Protein AF-A0A0K0EYZ3-F1 (afdb_monomer_lite)

Organism: Strongyloides venezuelensis (NCBI:txid75913)

Foldseek 3Di:
DDQDQEDEEEADDDPAQAVCVVNPNHAYYEDEYCAHHDDDLNHFKYKYDNDDDPDVPNVVVVVVVLCVRQVDWDADPNRIIMGGNDVVSCVVCVVVVVVVVVD

Secondary structure (DSSP, 8-state):
-----EEEEESPPPSSTTGGGG-TT--EEEEEESS--PPPTT-SEEEEEE---S-HHHHHHHHHHHHHHHS-EEE-TTS-EEEES-HHHHHHHHHHHHHHTT-

Sequence (103 aa):
MPIIEVLSLRNVSFEETDCLRVFKKLQVVTIRSKIPIKVLDSVKLFAINTMESTERDINQQLIDEYSDKFSKRLTDNNGEDIYFKNLNDWRRYKHILQMKKIF

Radius of gyration: 12.95 Å; chains: 1; bounding box: 35×32×31 Å

Structure (mmCIF, N/CA/C/O backbone):
data_AF-A0A0K0EYZ3-F1
#
_entry.id   AF-A0A0K0EYZ3-F1
#
loop_
_atom_site.group_PDB
_atom_site.id
_atom_site.type_symbol
_atom_site.label_atom_id
_atom_site.label_alt_id
_atom_site.label_comp_id
_atom_site.label_asym_id
_atom_site.label_entity_id
_atom_site.label_seq_id
_atom_site.pdbx_PDB_ins_code
_atom_site.Cartn_x
_atom_site.Cartn_y
_atom_site.Cartn_z
_atom_site.occupancy
_atom_site.B_iso_or_equiv
_atom_site.auth_seq_id
_atom_site.auth_comp_id
_atom_site.auth_asym_id
_atom_site.auth_atom_id
_atom_site.pdbx_PDB_model_num
ATOM 1 N N . MET A 1 1 ? -20.029 -6.655 -9.698 1.00 64.38 1 MET A N 1
ATOM 2 C CA . MET A 1 1 ? -18.554 -6.557 -9.642 1.00 64.38 1 MET A CA 1
ATOM 3 C C . MET A 1 1 ? -18.037 -7.442 -8.521 1.00 64.38 1 MET A C 1
ATOM 5 O O . MET A 1 1 ? -18.675 -7.460 -7.471 1.00 64.38 1 MET A O 1
ATOM 9 N N . PRO A 1 2 ? -16.935 -8.176 -8.733 1.00 73.00 2 PRO A N 1
ATOM 10 C CA . PRO A 1 2 ? -16.327 -8.995 -7.692 1.00 73.00 2 PRO A CA 1
ATOM 11 C C . PRO A 1 2 ? -15.866 -8.131 -6.514 1.00 73.00 2 PRO A C 1
ATOM 13 O O . PRO A 1 2 ? -15.437 -6.987 -6.681 1.00 73.00 2 PRO A O 1
ATOM 16 N N . ILE A 1 3 ? -15.964 -8.694 -5.313 1.00 87.12 3 ILE A N 1
ATOM 17 C CA . ILE A 1 3 ? -15.422 -8.082 -4.103 1.00 87.12 3 ILE A CA 1
ATOM 18 C C . ILE A 1 3 ? -13.921 -8.374 -4.090 1.00 87.12 3 ILE A C 1
ATOM 20 O O . ILE A 1 3 ? -13.500 -9.452 -3.683 1.00 87.12 3 ILE A O 1
ATOM 24 N N . ILE A 1 4 ? -13.128 -7.427 -4.587 1.00 91.69 4 ILE A N 1
ATOM 25 C CA . ILE A 1 4 ? -11.666 -7.529 -4.608 1.00 91.69 4 ILE A CA 1
ATOM 26 C C . ILE A 1 4 ? -11.109 -6.756 -3.414 1.00 91.69 4 ILE A C 1
ATOM 28 O O . ILE A 1 4 ? -11.276 -5.540 -3.321 1.00 91.69 4 ILE A O 1
ATOM 32 N N . GLU A 1 5 ? -10.459 -7.475 -2.498 1.00 92.88 5 GLU A N 1
ATOM 33 C CA . GLU A 1 5 ? -9.801 -6.897 -1.316 1.00 92.88 5 GLU A CA 1
ATOM 34 C C . GLU A 1 5 ? -8.289 -6.731 -1.501 1.00 92.88 5 GLU A C 1
ATOM 36 O O . GLU A 1 5 ? -7.679 -5.866 -0.871 1.00 92.88 5 GLU A O 1
ATOM 41 N N . VAL A 1 6 ? -7.693 -7.541 -2.376 1.00 91.69 6 VAL A N 1
ATOM 42 C CA . VAL A 1 6 ? -6.254 -7.582 -2.640 1.00 91.69 6 VAL A CA 1
ATOM 43 C C . VAL A 1 6 ? -6.037 -7.492 -4.141 1.00 91.69 6 VAL A C 1
ATOM 45 O O . VAL A 1 6 ? -6.600 -8.284 -4.894 1.00 91.69 6 VAL A O 1
ATOM 48 N N . LEU A 1 7 ? -5.208 -6.543 -4.569 1.00 91.19 7 LEU A N 1
ATOM 49 C CA . LEU A 1 7 ? -4.849 -6.358 -5.968 1.00 91.19 7 LEU A CA 1
ATOM 50 C C . LEU A 1 7 ? -3.326 -6.283 -6.114 1.00 91.19 7 LEU A C 1
ATOM 52 O O . LEU A 1 7 ? -2.660 -5.483 -5.454 1.00 91.19 7 LEU A O 1
ATOM 56 N N . SER A 1 8 ? -2.776 -7.131 -6.982 1.00 89.56 8 SER A N 1
ATOM 57 C CA . SER A 1 8 ? -1.358 -7.125 -7.341 1.00 89.56 8 SER A CA 1
ATOM 58 C C . SER A 1 8 ? -1.205 -6.919 -8.836 1.00 89.56 8 SER A C 1
ATOM 60 O O . SER A 1 8 ? -1.742 -7.688 -9.629 1.00 89.56 8 SER A O 1
ATOM 62 N N . LEU A 1 9 ? -0.504 -5.853 -9.208 1.00 87.38 9 LEU A N 1
ATOM 63 C CA . LEU A 1 9 ? -0.345 -5.401 -10.582 1.00 87.38 9 LEU A CA 1
ATOM 64 C C . LEU A 1 9 ? 1.144 -5.305 -10.903 1.00 87.38 9 LEU A C 1
ATOM 66 O O . LEU A 1 9 ? 1.907 -4.631 -10.203 1.00 87.38 9 LEU A O 1
ATOM 70 N N . ARG A 1 10 ? 1.565 -5.981 -11.973 1.00 82.62 10 ARG A N 1
ATOM 71 C CA . ARG A 1 10 ? 2.957 -6.021 -12.428 1.00 82.62 10 ARG A CA 1
ATOM 72 C C . ARG A 1 10 ? 3.028 -5.532 -13.869 1.00 82.62 10 ARG A C 1
ATOM 74 O O . ARG A 1 10 ? 2.327 -6.069 -14.716 1.00 82.62 10 ARG A O 1
ATOM 81 N N . ASN A 1 11 ? 3.892 -4.550 -14.129 1.00 77.62 11 ASN A N 1
ATOM 82 C CA . ASN A 1 11 ? 4.143 -3.987 -15.461 1.00 77.62 11 ASN A CA 1
ATOM 83 C C . ASN A 1 11 ? 2.877 -3.432 -16.134 1.00 77.62 11 ASN A C 1
ATOM 85 O O . ASN A 1 11 ? 2.665 -3.630 -17.327 1.00 77.62 11 ASN A O 1
ATOM 89 N N . VAL A 1 12 ? 2.035 -2.751 -15.358 1.00 76.75 12 VAL A N 1
ATOM 90 C CA . VAL A 1 12 ? 0.782 -2.170 -15.853 1.00 76.75 12 VAL A CA 1
ATOM 91 C C . VAL A 1 12 ? 0.986 -0.679 -16.089 1.00 76.75 12 VAL A C 1
ATOM 93 O O . VAL A 1 12 ? 1.571 0.002 -15.246 1.00 76.75 12 VAL A O 1
ATOM 96 N N . SER A 1 13 ? 0.518 -0.181 -17.231 1.00 76.31 13 SER A N 1
ATOM 97 C CA . SER A 1 13 ? 0.399 1.248 -17.515 1.00 76.31 13 SER A CA 1
ATOM 98 C C . SER A 1 13 ? -1.021 1.701 -17.208 1.00 76.31 13 SER A C 1
ATOM 100 O O . SER A 1 13 ? -1.978 1.115 -17.712 1.00 76.31 13 SER A O 1
ATOM 102 N N . PHE A 1 14 ? -1.154 2.738 -16.390 1.00 78.19 14 PHE A N 1
ATOM 103 C CA . PHE A 1 14 ? -2.443 3.359 -16.114 1.00 78.19 14 PHE A CA 1
ATOM 104 C C . PHE A 1 14 ? -2.622 4.566 -17.028 1.00 78.19 14 PHE A C 1
ATOM 106 O O . PHE A 1 14 ? -1.740 5.419 -17.084 1.00 78.19 14 PHE A O 1
ATOM 113 N N . GLU A 1 15 ? -3.752 4.627 -17.728 1.00 78.00 15 GLU A N 1
ATOM 114 C CA . GLU A 1 15 ? -4.157 5.818 -18.489 1.00 78.00 15 GLU A CA 1
ATOM 115 C C . GLU A 1 15 ? -4.740 6.893 -17.559 1.00 78.00 15 GLU A C 1
ATOM 117 O O . GLU A 1 15 ? -4.520 8.082 -17.762 1.00 78.00 15 GLU A O 1
ATOM 122 N N . GLU A 1 16 ? -5.417 6.465 -16.488 1.00 80.00 16 GLU A N 1
ATOM 123 C CA . GLU A 1 16 ? -6.026 7.328 -15.475 1.00 80.00 16 GLU A CA 1
ATOM 124 C C . GLU A 1 16 ? -5.462 7.019 -14.082 1.00 80.00 16 GLU A C 1
ATOM 126 O O . GLU A 1 16 ? -5.368 5.858 -13.662 1.00 80.00 16 GLU A O 1
ATOM 131 N N . THR A 1 17 ? -5.119 8.060 -13.321 1.00 78.19 17 THR A N 1
ATOM 132 C CA . THR A 1 17 ? -4.503 7.912 -11.992 1.00 78.19 17 THR A CA 1
ATOM 133 C C . THR A 1 17 ? -5.479 7.431 -10.916 1.00 78.19 17 THR A C 1
ATOM 135 O O . THR A 1 17 ? -5.031 6.923 -9.888 1.00 78.19 17 THR A O 1
ATOM 138 N N . ASP A 1 18 ? -6.796 7.543 -11.124 1.00 82.94 18 ASP A N 1
ATOM 139 C CA . ASP A 1 18 ? -7.843 7.158 -10.168 1.00 82.94 18 ASP A CA 1
ATOM 140 C C . ASP A 1 18 ? -8.628 5.893 -10.563 1.00 82.94 18 ASP A C 1
ATOM 142 O O . ASP A 1 18 ? -9.622 5.542 -9.918 1.00 82.94 18 ASP A O 1
ATOM 146 N N . CYS A 1 19 ? -8.118 5.137 -11.538 1.00 84.94 19 CYS A N 1
ATOM 147 C CA . CYS A 1 19 ? -8.699 3.896 -12.062 1.00 84.94 19 CYS A CA 1
ATOM 148 C C . CYS A 1 19 ? -9.039 2.833 -10.996 1.00 84.94 19 CYS A C 1
ATOM 150 O O . CYS A 1 19 ? -9.923 1.998 -11.198 1.00 84.94 19 CYS A O 1
ATOM 152 N N . LEU A 1 20 ? -8.389 2.855 -9.825 1.00 87.94 20 LEU A N 1
ATOM 153 C CA . LEU A 1 20 ? -8.677 1.902 -8.750 1.00 87.94 20 LEU A CA 1
ATOM 154 C C . LEU A 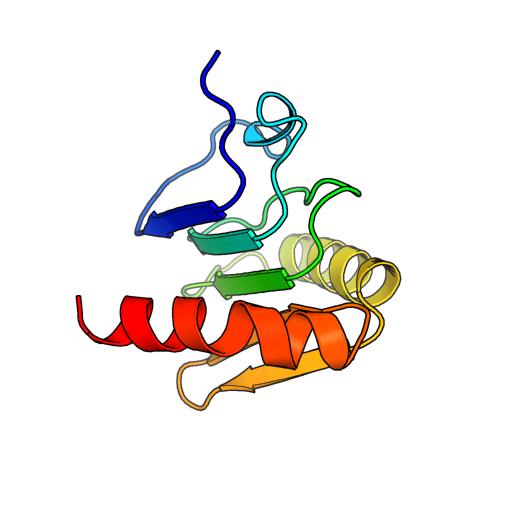1 20 ? -10.003 2.168 -8.022 1.00 87.94 20 LEU A C 1
ATOM 156 O O . LEU A 1 20 ? -10.467 1.282 -7.302 1.00 87.94 20 LEU A O 1
ATOM 160 N N . ARG A 1 21 ? -10.653 3.327 -8.221 1.00 88.50 21 ARG A N 1
ATOM 161 C CA . ARG A 1 21 ? -11.921 3.726 -7.562 1.00 88.50 21 ARG A CA 1
ATOM 162 C C . ARG A 1 21 ? -13.065 2.732 -7.712 1.00 88.50 21 ARG A C 1
ATOM 164 O O . ARG A 1 21 ? -13.951 2.688 -6.857 1.00 88.50 21 ARG A O 1
ATOM 171 N N . VAL A 1 22 ? -13.037 1.903 -8.749 1.00 88.12 22 VAL A N 1
ATOM 172 C CA . VAL A 1 22 ? -14.041 0.857 -8.968 1.00 88.12 22 VAL A CA 1
ATOM 173 C C . VAL A 1 22 ? -14.014 -0.236 -7.886 1.00 88.12 22 VAL A C 1
ATOM 175 O O . VAL A 1 22 ? -15.043 -0.853 -7.598 1.00 88.12 22 VAL A O 1
ATOM 178 N N . PHE A 1 23 ? -12.876 -0.450 -7.217 1.00 90.56 23 PHE A N 1
ATOM 179 C CA . PHE A 1 23 ? -12.704 -1.487 -6.198 1.00 90.56 23 PHE A CA 1
ATOM 180 C C . PHE A 1 23 ? -13.029 -0.970 -4.787 1.00 90.56 23 PHE A C 1
ATOM 182 O O . PHE A 1 23 ? -12.156 -0.757 -3.948 1.00 90.56 23 PHE A O 1
ATOM 189 N N . LYS A 1 24 ? -14.321 -0.817 -4.479 1.00 89.06 24 LYS A N 1
ATOM 190 C CA . LYS A 1 24 ? -14.798 -0.227 -3.207 1.00 89.06 24 LYS A CA 1
ATOM 191 C C . LYS A 1 24 ? -14.359 -0.950 -1.921 1.00 89.06 24 LYS A C 1
ATOM 193 O O . LYS A 1 24 ? -14.430 -0.356 -0.850 1.00 89.06 24 LYS A O 1
ATOM 198 N N . LYS A 1 25 ? -13.960 -2.227 -1.994 1.00 92.12 25 LYS A N 1
ATOM 199 C CA . LYS A 1 25 ? -13.482 -3.015 -0.836 1.00 92.12 25 LYS A CA 1
ATOM 200 C C . LYS A 1 25 ? -11.973 -3.265 -0.849 1.00 92.12 25 LYS A C 1
ATOM 202 O O . LYS A 1 25 ? -11.494 -4.091 -0.078 1.00 92.12 25 LYS A O 1
ATOM 207 N N . LEU A 1 26 ? -11.231 -2.567 -1.706 1.00 93.31 26 LEU A N 1
ATOM 208 C CA . LEU A 1 26 ? -9.797 -2.765 -1.854 1.00 93.31 26 LEU A CA 1
ATOM 209 C C . LEU A 1 26 ? -9.063 -2.332 -0.582 1.00 93.31 26 LEU A C 1
ATOM 211 O O . LEU A 1 26 ? -9.167 -1.177 -0.168 1.00 93.31 26 LEU A O 1
ATOM 215 N N . GLN A 1 27 ? -8.339 -3.266 0.035 1.00 93.44 27 GLN A N 1
ATOM 216 C CA . GLN A 1 27 ? -7.585 -3.052 1.273 1.00 93.44 27 GLN A CA 1
ATOM 217 C C . GLN A 1 27 ? -6.077 -3.145 1.059 1.00 93.44 27 GLN A C 1
ATOM 219 O O . GLN A 1 27 ? -5.325 -2.480 1.771 1.00 93.44 27 GLN A O 1
ATOM 224 N N . VAL A 1 28 ? -5.632 -3.962 0.103 1.00 92.38 28 VAL A N 1
ATOM 225 C CA . VAL A 1 28 ? -4.214 -4.175 -0.189 1.00 92.38 28 VAL A CA 1
ATOM 226 C C . VAL A 1 28 ? -3.962 -3.944 -1.666 1.00 92.38 28 VAL A C 1
ATOM 228 O O . VAL A 1 28 ? -4.615 -4.548 -2.518 1.00 92.38 28 VAL A O 1
ATOM 231 N N . VAL A 1 29 ? -2.990 -3.089 -1.961 1.00 91.81 29 VAL A N 1
ATOM 232 C CA . VAL A 1 29 ? -2.579 -2.776 -3.328 1.00 91.81 29 VAL A CA 1
ATOM 233 C C . VAL A 1 29 ? -1.077 -2.932 -3.439 1.00 91.81 29 VAL A C 1
ATOM 235 O O . VAL A 1 29 ? -0.327 -2.377 -2.641 1.00 91.81 29 VAL A O 1
ATOM 238 N N . THR A 1 30 ? -0.634 -3.686 -4.437 1.00 89.62 30 THR A N 1
ATOM 239 C CA . THR A 1 30 ? 0.785 -3.797 -4.772 1.00 89.62 30 THR A CA 1
ATOM 240 C C . THR A 1 30 ? 0.969 -3.498 -6.248 1.00 89.62 30 THR A C 1
ATOM 242 O O . THR A 1 30 ? 0.294 -4.092 -7.090 1.00 89.62 30 THR A O 1
ATOM 245 N N . ILE A 1 31 ? 1.850 -2.557 -6.567 1.00 87.00 31 ILE A N 1
ATOM 246 C CA . ILE A 1 31 ? 2.021 -2.057 -7.928 1.00 87.00 31 ILE A CA 1
ATOM 247 C C . ILE A 1 31 ? 3.498 -2.006 -8.272 1.00 87.00 31 ILE A C 1
ATOM 249 O O . ILE A 1 31 ? 4.329 -1.528 -7.504 1.00 87.00 31 ILE A O 1
ATOM 253 N N . ARG A 1 32 ? 3.816 -2.490 -9.467 1.00 82.00 32 ARG A N 1
ATOM 254 C CA . ARG A 1 32 ? 5.074 -2.204 -10.147 1.00 82.00 32 ARG A CA 1
ATOM 255 C C . ARG A 1 32 ? 4.738 -1.467 -11.436 1.00 82.00 32 ARG A C 1
ATOM 257 O O . ARG A 1 32 ? 4.242 -2.085 -12.379 1.00 82.00 32 ARG A O 1
ATOM 264 N N . SER A 1 33 ? 4.948 -0.157 -11.426 1.00 75.25 33 SER A N 1
ATOM 265 C CA . SER A 1 33 ? 4.530 0.768 -12.482 1.00 75.25 33 SER A CA 1
ATOM 266 C C . SER A 1 33 ? 5.599 1.838 -12.682 1.00 75.25 33 SER A C 1
ATOM 268 O O . SER A 1 33 ? 6.366 2.136 -11.768 1.00 75.25 33 SER A O 1
ATOM 270 N N . LYS A 1 34 ? 5.633 2.415 -13.885 1.00 68.94 34 LYS A N 1
ATOM 271 C CA . LYS A 1 34 ? 6.451 3.595 -14.202 1.00 68.94 34 LYS A CA 1
ATOM 272 C C . LYS A 1 34 ? 5.825 4.897 -13.698 1.00 68.94 34 LYS A C 1
ATOM 274 O O . LYS A 1 34 ? 6.523 5.893 -13.575 1.00 68.94 34 LYS A O 1
ATOM 279 N N . ILE A 1 35 ? 4.516 4.878 -13.439 1.00 69.88 35 ILE A N 1
ATOM 280 C CA . ILE A 1 35 ? 3.729 6.051 -13.057 1.00 69.88 35 ILE A CA 1
ATOM 281 C C . ILE A 1 35 ? 3.060 5.781 -11.699 1.00 69.88 35 ILE A C 1
ATOM 283 O O . ILE A 1 35 ? 2.473 4.700 -11.521 1.00 69.88 35 ILE A O 1
ATOM 287 N N . PRO A 1 36 ? 3.148 6.718 -10.741 1.00 71.62 36 PRO A N 1
ATOM 288 C CA . PRO A 1 36 ? 2.415 6.653 -9.479 1.00 71.62 36 PRO A CA 1
ATOM 289 C C . PRO A 1 36 ? 0.893 6.787 -9.686 1.00 71.62 36 PRO A C 1
ATOM 291 O O . PRO A 1 36 ? 0.424 7.334 -10.680 1.00 71.62 36 PRO A O 1
ATOM 294 N N . ILE A 1 37 ? 0.100 6.268 -8.745 1.00 80.12 37 ILE A N 1
ATOM 295 C CA . ILE A 1 37 ? -1.372 6.258 -8.828 1.00 80.12 37 ILE A CA 1
ATOM 296 C C . ILE A 1 37 ? -2.034 6.791 -7.561 1.00 80.12 37 ILE A C 1
ATOM 298 O O . ILE A 1 37 ? -1.468 6.720 -6.468 1.00 80.12 37 ILE A O 1
ATOM 302 N N . LYS A 1 38 ? -3.279 7.252 -7.671 1.00 84.75 38 LYS A N 1
ATOM 303 C CA . LYS A 1 38 ? -4.057 7.672 -6.510 1.00 84.75 38 LYS A CA 1
ATOM 304 C C . LYS A 1 38 ? -4.562 6.459 -5.737 1.00 84.75 38 LYS A C 1
ATOM 306 O O . LYS A 1 38 ? -5.242 5.582 -6.271 1.00 84.75 38 LYS A O 1
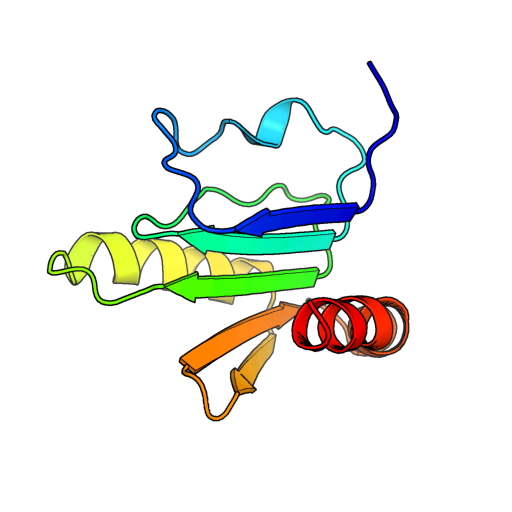ATOM 311 N N . VAL A 1 39 ? -4.264 6.428 -4.442 1.00 86.88 39 VAL A N 1
ATOM 312 C CA . VAL A 1 39 ? -4.641 5.317 -3.563 1.00 86.88 39 VAL A CA 1
ATOM 313 C C . VAL A 1 39 ? -5.951 5.629 -2.840 1.00 86.88 39 VAL A C 1
ATOM 315 O O . VAL A 1 39 ? -6.122 6.713 -2.281 1.00 86.88 39 VAL A O 1
ATOM 318 N N . LEU A 1 40 ? -6.881 4.669 -2.811 1.00 88.75 40 LEU A N 1
ATOM 319 C CA . LEU A 1 40 ? -8.175 4.805 -2.129 1.00 88.75 40 LEU A CA 1
ATOM 320 C C . LEU A 1 40 ? -8.046 4.803 -0.608 1.00 88.75 40 LEU A C 1
ATOM 322 O O . LEU A 1 40 ? -7.148 4.181 -0.053 1.00 88.75 40 LEU A O 1
ATOM 326 N N . ASP A 1 41 ? -8.953 5.484 0.093 1.00 88.69 41 ASP A N 1
ATOM 327 C CA . ASP A 1 41 ? -8.961 5.567 1.570 1.00 88.69 41 ASP A CA 1
ATOM 328 C C . ASP A 1 41 ? -9.215 4.229 2.262 1.00 88.69 41 ASP A C 1
ATOM 330 O O . ASP A 1 41 ? -8.801 4.031 3.401 1.00 88.69 41 ASP A O 1
ATOM 334 N N . SER A 1 42 ? -9.843 3.284 1.563 1.00 90.50 42 SER A N 1
ATOM 335 C CA . SER A 1 42 ? -10.035 1.921 2.054 1.00 90.50 42 SER A CA 1
ATOM 336 C C . SER A 1 42 ? -8.739 1.105 2.105 1.00 90.50 42 SER A C 1
ATOM 338 O O . SER A 1 42 ? -8.698 0.082 2.794 1.00 90.50 42 SER A O 1
ATOM 340 N N . VAL A 1 43 ? -7.692 1.530 1.386 1.00 92.38 43 VAL A N 1
ATOM 341 C CA . VAL A 1 43 ? -6.413 0.820 1.325 1.00 92.38 43 VAL A CA 1
ATOM 342 C C . VAL A 1 43 ? -5.664 1.015 2.635 1.00 92.38 43 VAL A C 1
ATOM 344 O O . VAL A 1 43 ? -5.415 2.132 3.079 1.00 92.38 43 VAL A O 1
ATOM 347 N N . LYS A 1 44 ? -5.291 -0.106 3.247 1.00 93.25 44 LYS A N 1
ATOM 348 C CA . LYS A 1 44 ? -4.582 -0.184 4.529 1.00 93.25 44 LYS A CA 1
ATOM 349 C C . LYS A 1 44 ? -3.103 -0.495 4.357 1.00 93.25 44 LYS A C 1
ATOM 351 O O . LYS A 1 44 ? -2.299 -0.101 5.200 1.00 93.25 44 LYS A O 1
ATOM 356 N N . LEU A 1 45 ? -2.762 -1.202 3.279 1.00 93.00 45 LEU A N 1
ATOM 357 C CA . LEU A 1 45 ? -1.393 -1.512 2.899 1.00 93.00 45 LEU A CA 1
ATOM 358 C C . LEU A 1 45 ? -1.198 -1.234 1.411 1.00 93.00 45 LEU A C 1
ATOM 360 O O . LEU A 1 45 ? -1.935 -1.758 0.571 1.00 93.00 45 LEU A O 1
ATOM 364 N N . PHE A 1 46 ? -0.182 -0.442 1.098 1.00 92.12 46 PHE A N 1
ATOM 365 C CA . PHE A 1 46 ? 0.183 -0.086 -0.263 1.00 92.12 46 PHE A CA 1
ATOM 366 C C . PHE A 1 46 ? 1.668 -0.354 -0.485 1.00 92.12 46 PHE A C 1
ATOM 368 O O . PHE A 1 46 ? 2.494 0.157 0.259 1.00 92.12 46 PHE A O 1
ATOM 375 N N . ALA A 1 47 ? 2.009 -1.163 -1.484 1.00 89.75 47 ALA A N 1
ATOM 376 C CA . ALA A 1 47 ? 3.391 -1.380 -1.894 1.00 89.75 47 ALA A CA 1
ATOM 377 C C . ALA A 1 47 ? 3.586 -0.890 -3.326 1.00 89.75 47 ALA A C 1
ATOM 379 O O . ALA A 1 47 ? 2.839 -1.289 -4.225 1.00 89.75 47 ALA A O 1
ATOM 380 N N . ILE A 1 48 ? 4.595 -0.058 -3.542 1.00 86.88 48 ILE A N 1
ATOM 381 C CA . ILE A 1 48 ? 4.937 0.472 -4.853 1.00 86.88 48 ILE A CA 1
ATOM 382 C C . ILE A 1 48 ? 6.425 0.287 -5.115 1.00 86.88 48 ILE A C 1
ATOM 384 O O . ILE A 1 48 ? 7.275 0.621 -4.298 1.00 86.88 48 ILE A O 1
ATOM 388 N N . ASN A 1 49 ? 6.733 -0.263 -6.281 1.00 82.75 49 ASN A N 1
ATOM 389 C CA . ASN A 1 49 ? 8.074 -0.233 -6.840 1.00 82.75 49 ASN A CA 1
ATOM 390 C C . ASN A 1 49 ? 8.001 0.632 -8.098 1.00 82.75 49 ASN A C 1
ATOM 392 O O . ASN A 1 49 ? 7.455 0.202 -9.123 1.00 82.75 49 ASN A O 1
ATOM 396 N N . THR A 1 50 ? 8.460 1.875 -7.978 1.00 68.69 50 THR A N 1
ATOM 397 C CA . THR A 1 50 ? 8.598 2.791 -9.107 1.00 68.69 50 THR A CA 1
ATOM 398 C C . THR A 1 50 ? 9.887 2.438 -9.837 1.00 68.69 50 THR A C 1
ATOM 400 O O . THR A 1 50 ? 10.991 2.679 -9.358 1.00 68.69 50 THR A O 1
ATOM 403 N N . MET A 1 51 ? 9.755 1.815 -11.008 1.00 61.56 51 MET A N 1
ATOM 404 C CA . MET A 1 51 ? 10.911 1.605 -11.876 1.00 61.56 51 MET A CA 1
ATOM 405 C C . MET A 1 51 ? 11.249 2.951 -12.503 1.00 61.56 51 MET A C 1
ATOM 407 O O . MET A 1 51 ? 10.402 3.479 -13.218 1.00 61.56 51 MET A O 1
ATOM 411 N N . GLU A 1 52 ? 12.429 3.481 -12.167 1.00 55.00 52 GLU A N 1
ATOM 412 C CA . GLU A 1 52 ? 13.103 4.648 -12.759 1.00 55.00 52 GLU A CA 1
ATOM 413 C C . GLU A 1 52 ? 12.203 5.492 -13.671 1.00 55.00 52 GLU A C 1
ATOM 415 O O . GLU A 1 52 ? 12.037 5.181 -14.853 1.00 55.00 52 GLU A O 1
ATOM 420 N N . SER A 1 53 ? 11.622 6.570 -13.140 1.00 52.00 53 SER A N 1
ATOM 421 C CA . SER A 1 53 ? 10.990 7.573 -13.992 1.00 52.00 53 SER A CA 1
ATOM 422 C C . SER A 1 53 ? 11.791 8.872 -13.974 1.00 52.00 53 SER A C 1
ATOM 424 O O . SER A 1 53 ? 12.298 9.330 -12.950 1.00 52.00 53 SER A O 1
ATOM 426 N N . THR A 1 54 ? 11.934 9.445 -15.164 1.00 48.91 54 THR A N 1
ATOM 427 C CA . THR A 1 54 ? 12.617 10.707 -15.466 1.00 48.91 54 THR A CA 1
ATOM 428 C C . THR A 1 54 ? 11.862 11.940 -14.951 1.00 48.91 54 THR A C 1
ATOM 430 O O . THR A 1 54 ? 12.373 13.052 -15.051 1.00 48.91 54 THR A O 1
ATOM 433 N N . GLU A 1 55 ? 10.672 11.758 -14.369 1.00 55.22 55 GLU A N 1
ATOM 434 C CA . GLU A 1 55 ? 9.758 12.814 -13.918 1.00 55.22 55 GLU A CA 1
ATOM 435 C C . GLU A 1 55 ? 9.778 12.934 -12.387 1.00 55.22 55 GLU A C 1
ATOM 437 O O . GLU A 1 55 ? 8.899 12.449 -11.674 1.00 55.22 55 GLU A O 1
ATOM 442 N N . ARG A 1 56 ? 10.835 13.567 -11.865 1.00 57.78 56 ARG A N 1
ATOM 443 C CA . ARG A 1 56 ? 11.074 13.709 -10.418 1.00 57.78 56 ARG A CA 1
ATOM 444 C C . ARG A 1 56 ? 9.961 14.460 -9.674 1.00 57.78 56 ARG A C 1
ATOM 446 O O . ARG A 1 56 ? 9.642 14.072 -8.554 1.00 57.78 56 ARG A O 1
ATOM 453 N N . ASP A 1 57 ? 9.348 15.466 -10.291 1.00 58.09 57 ASP A N 1
ATOM 454 C CA . ASP A 1 57 ? 8.432 16.374 -9.586 1.00 58.09 57 ASP A CA 1
ATOM 455 C C . ASP A 1 57 ? 7.042 15.758 -9.336 1.00 58.09 57 ASP A C 1
ATOM 457 O O . ASP A 1 57 ? 6.513 15.852 -8.229 1.00 58.09 57 ASP A O 1
ATOM 461 N N . ILE A 1 58 ? 6.473 15.048 -10.321 1.00 60.44 58 ILE A N 1
ATOM 462 C CA . ILE A 1 58 ? 5.165 14.369 -10.189 1.00 60.44 58 ILE A CA 1
ATOM 463 C C . ILE A 1 58 ? 5.250 13.218 -9.178 1.00 60.44 58 ILE A C 1
ATOM 465 O O . ILE A 1 58 ? 4.329 12.988 -8.391 1.00 60.44 58 ILE A O 1
ATOM 469 N N . ASN A 1 59 ? 6.385 12.516 -9.161 1.00 65.06 59 ASN A N 1
ATOM 470 C CA . ASN A 1 59 ? 6.638 11.470 -8.179 1.00 65.06 59 ASN A CA 1
ATOM 471 C C . ASN A 1 59 ? 6.667 12.020 -6.752 1.00 65.06 59 ASN A C 1
ATOM 473 O O . ASN A 1 59 ? 6.154 11.363 -5.850 1.00 65.06 59 ASN A O 1
ATOM 477 N N . GLN A 1 60 ? 7.239 13.210 -6.544 1.00 71.31 60 GLN A N 1
ATOM 478 C CA . GLN A 1 60 ? 7.370 13.786 -5.210 1.00 71.31 60 GLN A CA 1
ATOM 479 C C . GLN A 1 60 ? 6.002 14.124 -4.608 1.00 71.31 60 GLN A C 1
ATOM 481 O O . GLN A 1 60 ? 5.720 13.714 -3.487 1.00 71.31 60 GLN A O 1
ATOM 486 N N . GLN A 1 61 ? 5.115 14.756 -5.382 1.00 75.88 61 GLN A N 1
ATOM 487 C CA . GLN A 1 61 ? 3.772 15.107 -4.910 1.00 75.88 61 GLN A CA 1
ATOM 488 C C . GLN A 1 61 ? 2.967 13.872 -4.472 1.00 75.88 61 GLN A C 1
ATOM 490 O O . GLN A 1 61 ? 2.294 13.889 -3.444 1.00 75.88 61 GLN A O 1
ATOM 495 N N . LEU A 1 62 ? 3.056 12.773 -5.223 1.00 74.25 62 LEU A N 1
ATOM 496 C CA . LEU A 1 62 ? 2.350 11.537 -4.877 1.00 74.25 62 LEU A CA 1
ATOM 497 C C . LEU A 1 62 ? 3.006 10.792 -3.709 1.00 74.25 62 LEU A C 1
ATOM 499 O O . LEU A 1 62 ? 2.298 10.201 -2.895 1.00 74.25 62 LEU A O 1
ATOM 503 N N . ILE A 1 63 ? 4.333 10.857 -3.569 1.00 75.62 63 ILE A N 1
ATOM 504 C CA . ILE A 1 63 ? 5.034 10.359 -2.375 1.00 75.62 63 ILE A CA 1
ATOM 505 C C . ILE A 1 63 ? 4.585 11.120 -1.124 1.00 75.62 63 ILE A C 1
ATOM 507 O O . ILE A 1 63 ? 4.391 10.494 -0.074 1.00 75.62 63 ILE A O 1
ATOM 511 N N . ASP A 1 64 ? 4.398 12.433 -1.230 1.00 82.19 64 ASP A N 1
ATOM 512 C CA . ASP A 1 64 ? 3.905 13.266 -0.135 1.00 82.19 64 ASP A CA 1
ATOM 513 C C . ASP A 1 64 ? 2.460 12.864 0.219 1.00 82.19 64 ASP A C 1
ATOM 515 O O . ASP A 1 64 ? 2.180 12.557 1.380 1.00 82.19 64 ASP A O 1
ATOM 519 N N . GLU A 1 65 ? 1.582 12.680 -0.780 1.00 86.12 65 GLU A N 1
ATOM 520 C CA . GLU A 1 65 ? 0.218 12.160 -0.565 1.00 86.12 65 GLU A CA 1
ATOM 521 C C . GLU A 1 65 ? 0.209 10.783 0.128 1.00 86.12 65 GLU A C 1
ATOM 523 O O . GLU A 1 65 ? -0.614 10.521 1.013 1.00 86.12 65 GLU A O 1
ATOM 528 N N . TYR A 1 66 ? 1.114 9.874 -0.249 1.00 87.56 66 TYR A N 1
ATOM 529 C CA . TYR A 1 66 ? 1.221 8.563 0.399 1.00 87.56 66 TYR A CA 1
ATOM 530 C C . TYR A 1 66 ? 1.696 8.685 1.846 1.00 87.56 66 TYR A C 1
ATOM 532 O O . TYR A 1 66 ? 1.192 7.978 2.726 1.00 87.56 66 TYR A O 1
ATOM 540 N N . SER A 1 67 ? 2.656 9.572 2.096 1.00 83.19 67 SER A N 1
ATOM 541 C CA . SER A 1 67 ? 3.223 9.798 3.426 1.00 83.19 67 SER A CA 1
ATOM 542 C C . SER A 1 67 ? 2.169 10.356 4.381 1.00 83.19 67 SER A C 1
ATOM 544 O O . SER A 1 67 ? 1.999 9.813 5.479 1.00 83.19 67 SER A O 1
ATOM 546 N N . ASP A 1 68 ? 1.379 11.327 3.919 1.00 87.06 68 ASP A N 1
ATOM 547 C CA . ASP A 1 68 ? 0.250 11.894 4.661 1.00 87.06 68 ASP A CA 1
ATOM 548 C C . ASP A 1 68 ? -0.821 10.841 4.964 1.00 87.06 68 ASP A C 1
ATOM 550 O O . ASP A 1 68 ? -1.334 10.741 6.083 1.00 87.06 68 ASP A O 1
ATOM 554 N N . LYS A 1 69 ? -1.139 9.998 3.978 1.00 89.31 69 LYS A N 1
ATOM 555 C CA . LYS A 1 69 ? -2.197 8.991 4.105 1.00 89.31 69 LYS A CA 1
ATOM 556 C C . LYS A 1 69 ? -1.836 7.857 5.061 1.00 89.31 69 LYS A C 1
ATOM 558 O O . LYS A 1 69 ? -2.679 7.403 5.844 1.00 89.31 69 LYS A O 1
ATOM 563 N N . PHE A 1 70 ? -0.614 7.343 4.956 1.00 89.81 70 PHE A N 1
ATOM 564 C CA . PHE A 1 70 ? -0.229 6.097 5.608 1.00 89.81 70 PHE A CA 1
ATOM 565 C C . PHE A 1 70 ? 0.608 6.284 6.865 1.00 89.81 70 PHE A C 1
ATOM 567 O O . PHE A 1 70 ? 0.689 5.338 7.630 1.00 89.81 70 PHE A O 1
ATOM 574 N N . SER A 1 71 ? 1.182 7.448 7.168 1.00 86.12 71 SER A N 1
ATOM 575 C CA . SER A 1 71 ? 1.962 7.729 8.398 1.00 86.12 71 SER A CA 1
ATOM 576 C C . SER A 1 71 ? 3.203 6.856 8.678 1.00 86.12 71 SER A C 1
ATOM 578 O O . SER A 1 71 ? 4.035 7.230 9.503 1.00 86.12 71 SER A O 1
ATOM 580 N N . LYS A 1 72 ? 3.355 5.688 8.037 1.00 91.31 72 LYS A N 1
ATOM 581 C CA . LYS A 1 72 ? 4.520 4.801 8.125 1.00 91.31 72 LYS A CA 1
ATOM 582 C C . LYS A 1 72 ? 4.895 4.302 6.736 1.00 91.31 72 LYS A C 1
ATOM 584 O O . LYS A 1 72 ? 4.024 3.991 5.922 1.00 91.31 72 LYS A O 1
ATOM 589 N N . ARG A 1 73 ? 6.205 4.177 6.525 1.00 90.31 73 ARG A N 1
ATOM 590 C CA . ARG A 1 73 ? 6.848 3.691 5.304 1.00 90.31 73 ARG A CA 1
ATOM 591 C C . ARG A 1 73 ? 7.994 2.747 5.674 1.00 90.31 73 ARG A C 1
ATOM 593 O O . ARG A 1 73 ? 8.705 2.994 6.646 1.00 90.31 73 ARG A O 1
ATOM 600 N N . LEU A 1 74 ? 8.160 1.679 4.904 1.00 89.06 74 LEU A N 1
ATOM 601 C CA . LEU A 1 74 ? 9.332 0.806 4.893 1.00 89.06 74 LEU A CA 1
ATOM 602 C C . LEU A 1 74 ? 9.842 0.718 3.460 1.00 89.06 74 LEU A C 1
ATOM 604 O O . LEU A 1 74 ? 9.042 0.509 2.558 1.00 89.06 74 LEU A O 1
ATOM 608 N N . THR A 1 75 ? 11.147 0.822 3.264 1.00 86.50 75 THR A N 1
ATOM 609 C CA . THR A 1 75 ? 11.772 0.639 1.951 1.00 86.50 75 THR A CA 1
ATOM 610 C C . THR A 1 75 ? 12.587 -0.642 1.989 1.00 86.50 75 THR A C 1
ATOM 612 O O . THR A 1 75 ? 13.352 -0.858 2.932 1.00 86.50 75 THR A O 1
ATOM 615 N N . ASP A 1 76 ? 12.391 -1.523 1.011 1.00 81.56 76 ASP A N 1
ATOM 616 C CA . ASP A 1 76 ? 13.194 -2.735 0.887 1.00 81.56 76 ASP A CA 1
ATOM 617 C C . ASP A 1 76 ? 14.473 -2.503 0.062 1.00 81.56 76 ASP A C 1
ATOM 619 O O . ASP A 1 76 ? 14.646 -1.478 -0.597 1.00 81.56 76 ASP A O 1
ATOM 623 N N . ASN A 1 77 ? 15.389 -3.476 0.087 1.00 80.50 77 ASN A N 1
ATOM 624 C CA . ASN A 1 77 ? 16.676 -3.373 -0.615 1.00 80.50 77 ASN A CA 1
ATOM 625 C C . ASN A 1 77 ? 16.546 -3.306 -2.150 1.00 80.50 77 ASN A C 1
ATOM 627 O O . ASN A 1 77 ? 17.529 -3.019 -2.826 1.00 80.50 77 ASN A O 1
ATOM 631 N N . ASN A 1 78 ? 15.359 -3.576 -2.701 1.00 76.62 78 ASN A N 1
ATOM 632 C CA . ASN A 1 78 ? 15.070 -3.515 -4.132 1.00 76.62 78 ASN A CA 1
ATOM 633 C C . ASN A 1 78 ? 14.383 -2.193 -4.525 1.00 76.62 78 ASN A C 1
ATOM 635 O O . ASN A 1 78 ? 13.894 -2.074 -5.652 1.00 76.62 78 ASN A O 1
ATOM 639 N N . GLY A 1 79 ? 14.301 -1.231 -3.600 1.00 78.06 79 GLY A N 1
ATOM 640 C CA . GLY A 1 79 ? 13.636 0.052 -3.813 1.00 78.06 79 GLY A CA 1
ATOM 641 C C . GLY A 1 79 ? 12.108 -0.036 -3.831 1.00 78.06 79 GLY A C 1
ATOM 642 O O . GLY A 1 79 ? 11.461 0.872 -4.342 1.00 78.06 79 GLY A O 1
ATOM 643 N N . GLU A 1 80 ? 11.504 -1.119 -3.324 1.00 85.62 80 GLU A N 1
ATOM 644 C CA . GLU A 1 80 ? 10.056 -1.166 -3.098 1.00 85.62 80 GLU A CA 1
ATOM 645 C C . GLU A 1 80 ? 9.714 -0.424 -1.802 1.00 85.62 80 GLU A C 1
ATOM 647 O O . GLU A 1 80 ? 10.200 -0.768 -0.722 1.00 85.62 80 GLU A O 1
ATOM 652 N N . ASP A 1 81 ? 8.841 0.571 -1.915 1.00 87.69 81 ASP A N 1
ATOM 653 C CA . ASP A 1 81 ? 8.280 1.291 -0.784 1.00 87.69 81 ASP A CA 1
ATOM 654 C C . ASP A 1 81 ? 6.957 0.670 -0.353 1.00 87.69 81 ASP A C 1
ATOM 656 O O . ASP A 1 81 ? 6.051 0.444 -1.157 1.00 87.69 81 ASP A O 1
ATOM 660 N N . ILE A 1 82 ? 6.828 0.424 0.945 1.00 90.38 82 ILE A N 1
ATOM 661 C CA . ILE A 1 82 ? 5.651 -0.162 1.570 1.00 90.38 82 ILE A CA 1
ATOM 662 C C . ILE A 1 82 ? 5.094 0.807 2.605 1.00 90.38 82 ILE A C 1
ATOM 664 O O . ILE A 1 82 ? 5.720 1.091 3.625 1.00 90.38 82 ILE A O 1
ATOM 668 N N . TYR A 1 83 ? 3.872 1.256 2.364 1.00 92.19 83 TYR A N 1
ATOM 669 C CA . TYR A 1 83 ? 3.124 2.204 3.171 1.00 92.19 83 TYR A CA 1
ATOM 670 C C . TYR A 1 83 ? 1.991 1.503 3.926 1.00 92.19 83 TYR A C 1
ATOM 672 O O . TYR A 1 83 ? 1.279 0.660 3.371 1.00 92.19 83 TYR A O 1
ATOM 680 N N . PHE A 1 84 ? 1.811 1.840 5.205 1.00 92.56 84 PHE A N 1
ATOM 681 C CA . PHE A 1 84 ? 0.755 1.264 6.046 1.00 92.56 84 PHE A CA 1
ATOM 682 C C . PHE A 1 84 ? 0.434 2.142 7.255 1.00 92.56 84 PHE A C 1
ATOM 684 O O . PHE A 1 84 ? 1.329 2.675 7.898 1.00 92.56 84 PHE A O 1
ATOM 691 N N . LYS A 1 85 ? -0.847 2.214 7.638 1.00 86.44 85 LYS A N 1
ATOM 692 C CA . LYS A 1 85 ? -1.295 3.084 8.740 1.00 86.44 85 LYS A CA 1
ATOM 693 C C . LYS A 1 85 ? -0.956 2.557 10.130 1.00 86.44 85 LYS A C 1
ATOM 695 O O . LYS A 1 85 ? -0.557 3.314 11.012 1.00 86.44 85 LYS A O 1
ATOM 700 N N . ASN A 1 86 ? -1.127 1.257 10.362 1.00 87.25 86 ASN A N 1
ATOM 701 C CA . ASN A 1 86 ? -0.898 0.662 1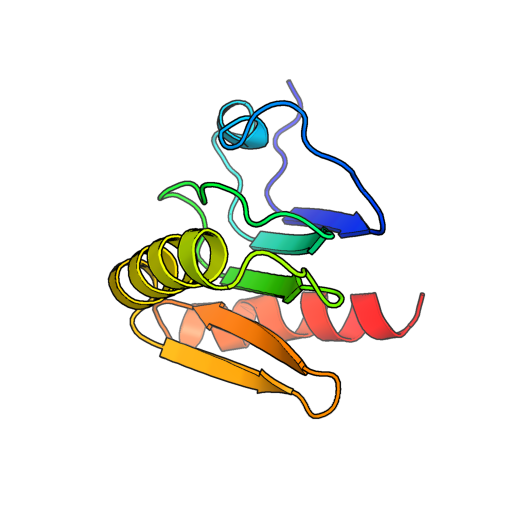1.676 1.00 87.25 86 ASN A CA 1
ATOM 702 C C . ASN A 1 86 ? -0.106 -0.656 11.586 1.00 87.25 86 ASN A C 1
ATOM 704 O O . ASN A 1 86 ? -0.075 -1.333 10.557 1.00 87.25 86 ASN A O 1
ATOM 708 N N . LEU A 1 87 ? 0.538 -1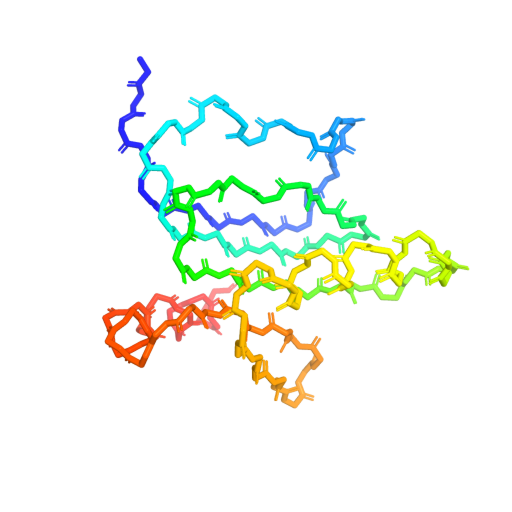.037 12.694 1.00 87.81 87 LEU A N 1
ATOM 709 C CA . LEU A 1 87 ? 1.343 -2.264 12.768 1.00 87.81 87 LEU A CA 1
ATOM 710 C C . LEU A 1 87 ? 0.503 -3.549 12.676 1.00 87.81 87 LEU A C 1
ATOM 712 O O . LEU A 1 87 ? 1.039 -4.596 12.314 1.00 87.81 87 LEU A O 1
ATOM 716 N N . ASN A 1 88 ? -0.792 -3.489 12.990 1.00 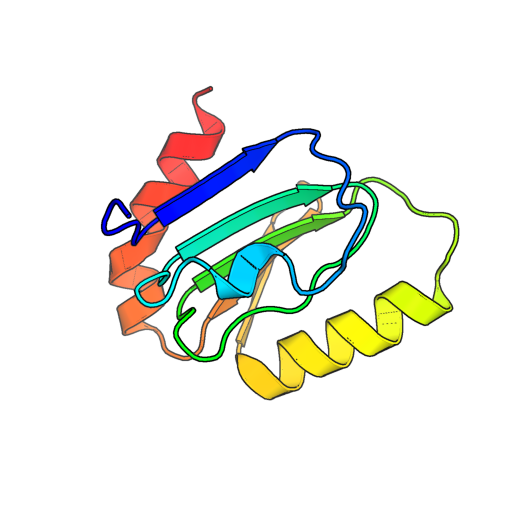90.25 88 ASN A N 1
ATOM 717 C CA . ASN A 1 88 ? -1.689 -4.639 12.891 1.00 90.25 88 ASN A CA 1
ATOM 718 C C . ASN A 1 88 ? -1.998 -4.980 11.426 1.00 90.25 88 ASN A C 1
ATOM 720 O O . ASN A 1 88 ? -1.977 -6.152 11.068 1.00 90.25 88 ASN A O 1
ATOM 724 N N . ASP A 1 89 ? -2.193 -3.977 10.571 1.00 87.44 89 ASP A N 1
ATOM 725 C CA . ASP A 1 89 ? -2.383 -4.111 9.128 1.00 87.44 89 ASP A CA 1
ATOM 726 C C . ASP A 1 89 ? -1.111 -4.659 8.484 1.00 87.44 89 ASP A C 1
ATOM 728 O O . ASP A 1 89 ? -1.181 -5.597 7.692 1.00 87.44 89 ASP A O 1
ATOM 732 N N . TRP A 1 90 ? 0.064 -4.174 8.904 1.00 88.06 90 TRP A N 1
ATOM 733 C CA . TRP A 1 90 ? 1.341 -4.769 8.503 1.00 88.06 90 TRP A CA 1
ATOM 734 C C . TRP A 1 90 ? 1.426 -6.252 8.885 1.00 88.06 90 TRP A C 1
ATOM 736 O O . TRP A 1 90 ? 1.665 -7.103 8.030 1.00 88.06 90 TRP A O 1
ATOM 746 N N . ARG A 1 91 ? 1.187 -6.598 10.158 1.00 88.44 91 ARG A N 1
ATOM 747 C CA . ARG A 1 91 ? 1.220 -7.998 10.622 1.00 88.44 91 ARG A CA 1
ATOM 748 C C . ARG A 1 91 ? 0.224 -8.874 9.867 1.00 88.44 91 ARG A C 1
ATOM 750 O O . ARG A 1 91 ? 0.561 -10.009 9.536 1.00 88.44 91 ARG A O 1
ATOM 757 N N . ARG A 1 92 ? -0.965 -8.339 9.582 1.00 88.69 92 ARG A N 1
ATOM 758 C CA . ARG A 1 92 ? -2.030 -9.030 8.858 1.00 88.69 92 ARG A CA 1
ATOM 759 C C . ARG A 1 92 ? -1.646 -9.292 7.411 1.00 88.69 92 ARG A C 1
ATOM 761 O O . ARG A 1 92 ? -1.877 -10.397 6.946 1.00 88.69 92 ARG A O 1
ATOM 768 N N . TYR A 1 93 ? -1.056 -8.324 6.717 1.00 85.56 93 TYR A N 1
ATOM 769 C CA . TYR A 1 93 ? -0.899 -8.380 5.261 1.00 85.56 93 TYR A CA 1
ATOM 770 C C . TYR A 1 93 ? 0.532 -8.636 4.773 1.00 85.56 93 TYR A C 1
ATOM 772 O O . TYR A 1 93 ? 0.714 -8.915 3.590 1.00 85.56 93 TYR A O 1
ATOM 780 N N . LYS A 1 94 ? 1.551 -8.642 5.647 1.00 85.75 94 LYS A N 1
ATOM 781 C CA . LYS A 1 94 ? 2.955 -8.872 5.241 1.00 85.75 94 LYS A CA 1
ATOM 782 C C . LYS A 1 94 ? 3.173 -10.171 4.455 1.00 85.75 94 LYS A C 1
ATOM 784 O O . LYS A 1 94 ? 4.029 -10.214 3.579 1.00 85.75 94 LYS A O 1
ATOM 789 N N . HIS A 1 95 ? 2.399 -11.220 4.742 1.00 85.25 95 HIS A N 1
ATOM 790 C CA . HIS A 1 95 ? 2.531 -12.512 4.065 1.00 85.25 95 HIS A CA 1
ATOM 791 C C . HIS A 1 95 ? 2.139 -12.424 2.579 1.00 85.25 95 HIS A C 1
ATOM 793 O O . HIS A 1 95 ? 2.728 -13.109 1.749 1.00 85.25 95 HIS A O 1
ATOM 799 N N . ILE A 1 96 ? 1.214 -11.522 2.228 1.00 83.38 96 ILE A N 1
ATOM 800 C CA . ILE A 1 96 ? 0.809 -11.255 0.840 1.00 83.38 96 ILE A CA 1
ATOM 801 C C . ILE A 1 96 ? 1.990 -10.676 0.051 1.00 83.38 96 ILE A C 1
ATOM 803 O O . ILE A 1 96 ? 2.253 -11.087 -1.077 1.00 83.38 96 ILE A O 1
ATOM 807 N N . LEU A 1 97 ? 2.750 -9.767 0.668 1.00 80.06 97 LEU A N 1
ATOM 808 C CA . LEU A 1 97 ? 3.952 -9.187 0.060 1.00 80.06 97 LEU A CA 1
ATOM 809 C C . LEU A 1 97 ? 5.062 -10.226 -0.123 1.00 80.06 97 LEU A C 1
ATOM 811 O O . LEU A 1 97 ? 5.778 -10.201 -1.119 1.00 80.06 97 LEU A O 1
ATOM 815 N N . GLN A 1 98 ? 5.195 -11.161 0.819 1.00 76.75 98 GLN A N 1
ATOM 816 C CA . GLN A 1 98 ? 6.172 -12.247 0.726 1.00 76.75 98 GLN A CA 1
ATOM 817 C C . GLN A 1 98 ? 5.833 -13.223 -0.408 1.00 76.75 98 GLN A C 1
ATOM 819 O O . GLN A 1 98 ? 6.731 -13.620 -1.144 1.00 76.75 98 GLN A O 1
ATOM 824 N N . MET A 1 99 ? 4.552 -13.550 -0.605 1.00 69.88 99 MET A N 1
ATOM 825 C CA . MET A 1 99 ? 4.115 -14.411 -1.710 1.00 69.88 99 MET A CA 1
ATOM 826 C C . MET A 1 99 ? 4.369 -13.787 -3.086 1.00 69.88 99 MET A C 1
ATOM 828 O O . MET A 1 99 ? 4.749 -14.499 -4.010 1.00 69.88 99 MET A O 1
ATOM 832 N N . LYS A 1 100 ? 4.241 -12.460 -3.221 1.00 67.50 100 LYS 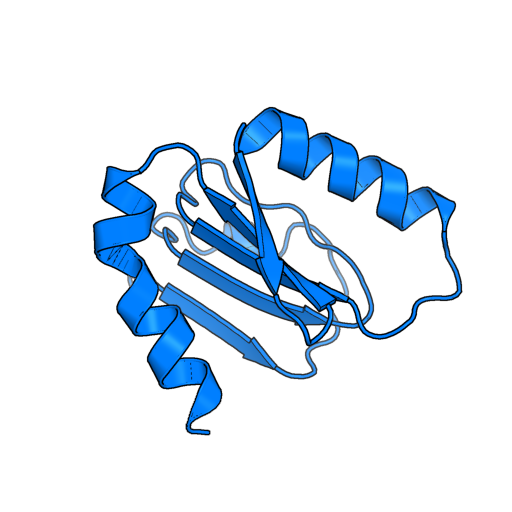A N 1
ATOM 833 C CA . LYS A 1 100 ? 4.552 -11.739 -4.469 1.00 67.50 100 LYS A CA 1
ATOM 834 C C . LYS A 1 100 ? 5.996 -11.962 -4.940 1.00 67.50 100 LYS A C 1
ATOM 836 O O . LYS A 1 100 ? 6.229 -11.976 -6.140 1.00 67.50 100 LYS A O 1
ATOM 841 N N . LYS A 1 101 ? 6.959 -12.139 -4.025 1.00 60.50 101 LYS A N 1
ATOM 842 C CA . LYS A 1 101 ? 8.384 -12.331 -4.368 1.00 60.50 101 LYS A CA 1
ATOM 843 C C . LYS A 1 101 ? 8.714 -13.730 -4.907 1.00 60.50 101 LYS A C 1
ATOM 845 O O . LYS A 1 101 ? 9.838 -13.943 -5.343 1.00 60.50 101 LYS A O 1
ATOM 850 N N . ILE A 1 102 ? 7.767 -14.669 -4.855 1.00 51.97 102 ILE A N 1
ATOM 851 C CA . ILE A 1 102 ? 7.956 -16.063 -5.288 1.00 51.97 102 ILE A CA 1
ATOM 852 C C . ILE A 1 102 ? 7.583 -16.251 -6.777 1.00 51.97 102 ILE A C 1
ATOM 854 O O . ILE A 1 102 ? 7.975 -17.249 -7.376 1.00 51.97 102 ILE A O 1
ATOM 858 N N . PHE A 1 103 ? 6.889 -15.282 -7.390 1.00 40.19 103 PHE A N 1
ATOM 859 C CA . PHE A 1 103 ? 6.443 -15.297 -8.793 1.00 40.19 103 PHE A CA 1
ATOM 860 C C . PHE A 1 103 ? 7.110 -14.188 -9.627 1.00 40.19 103 PHE A C 1
ATOM 862 O O . PHE A 1 103 ? 7.190 -14.313 -10.865 1.00 40.19 103 PHE A O 1
#

pLDDT: mean 81.07, std 11.61, range [40.19, 93.44]